Protein AF-A0AAV2IK57-F1 (afdb_monomer)

Sequence (100 aa):
QLISSKCLLFKSDKETGKWQRKACGNLKIIWNLPEKQFKIIMIDDQIHTLCASHIIRPGLRLLAMSHSDHMFCYEALDEFGEKKN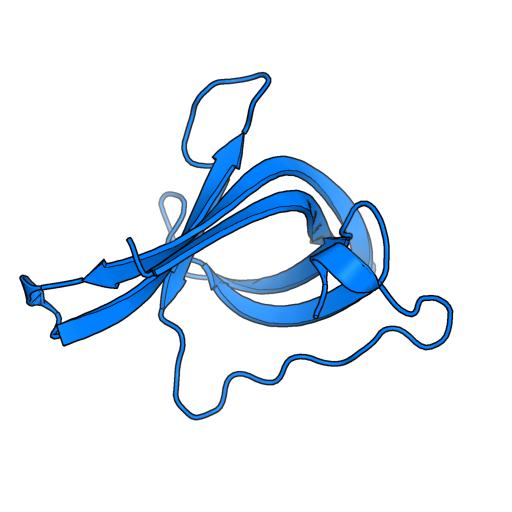VEQFAIKFKNKKKAE

Secondary structure (DSSP, 8-state):
--EEEEEEEEEE-TTT--EEEEEEEEEEEEEETTTTEEEEEEEETTT-SEEEEEE--TT---EE-TT-SSEEEEEEEE-SSSS-EEEEEEEEESSHHHH-

Organism: Lymnaea stagnalis (NCBI:txid6523)

pLDDT: mean 92.02, std 5.88, range [62.59, 97.69]

Nearest PDB structures (foldseek):
  5clq-assembly2_D  TM=9.471E-01  e=3.154E-09  Homo sapiens
  9b62-assembly1_E  TM=9.419E-01  e=7.275E-09  Homo sapiens
  7mny-assembly2_D  TM=9.366E-01  e=6.554E-09  Homo sapiens
  7mnx-assembly2_D  TM=9.430E-01  e=1.362E-08  Homo sapiens
  7mnz-assembly6_L  TM=9.309E-01  e=1.164E-08  Homo sapiens

Solvent-accessible surface area (backbone atoms only — not comparable to full-atom values): 5622 Å² total; per-residue (Å²): 117,79,49,75,43,65,33,36,36,28,36,48,37,90,89,77,66,46,78,39,86,70,43,46,29,48,41,29,39,34,75,39,74,92,79,70,41,46,30,43,38,27,38,22,68,87,80,70,39,78,71,43,32,31,67,67,51,99,82,60,55,80,41,71,41,98,91,41,82,25,29,35,34,36,63,42,58,32,57,54,73,97,58,79,39,82,43,46,36,34,43,37,33,88,38,46,85,70,56,107

Radius of gyration: 13.07 Å; Cα contacts (8 Å, |Δi|>4): 226; chains: 1; bounding box: 30×33×31 Å

Mean predicted aligned error: 3.68 Å

InterPro domains:
  IPR000156 Ran binding domain [PF00638] (3-100)
  IPR000156 Ran binding domain [PS50196] (1-100)
  IPR011993 PH-like domain superfamily [G3DSA:2.30.29.30] (1-100)
  IPR045255 Ran binding protein RanBP1-like [PTHR23138] (2-99)

Foldseek 3Di:
DPDKAWWWKWWADPP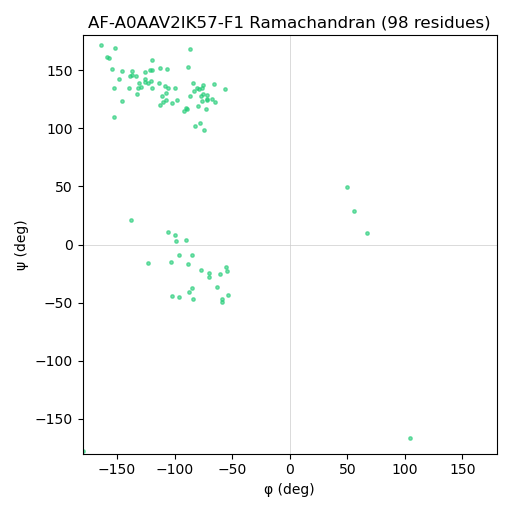PRDTDTQATFIWDWDQDVVVRFIWIWTAHPPVRHIRWIFTDDPPWDWDDDPVALFKTKTWTQTPPDDDGDTIIMMIGHPHNVRSD

Structure (mmCIF, N/CA/C/O backbone):
data_AF-A0AAV2IK57-F1
#
_entry.id   AF-A0AAV2IK57-F1
#
loop_
_atom_site.group_PDB
_atom_site.id
_atom_site.type_symbol
_atom_site.label_atom_id
_atom_site.label_alt_id
_atom_site.label_comp_id
_atom_site.label_asym_id
_atom_site.label_entity_id
_atom_site.label_seq_id
_atom_site.pdbx_PDB_ins_code
_atom_site.Cartn_x
_atom_site.Cartn_y
_atom_site.Cartn_z
_atom_site.occupancy
_atom_site.B_iso_or_equiv
_atom_site.auth_seq_id
_atom_site.auth_comp_id
_atom_site.auth_asym_id
_atom_site.auth_atom_id
_atom_site.pdbx_PDB_model_num
ATOM 1 N N . GLN A 1 1 ? -10.600 -10.272 8.887 1.00 62.59 1 GLN A N 1
ATOM 2 C CA . GLN A 1 1 ? -9.577 -9.912 7.876 1.00 62.59 1 GLN A CA 1
ATOM 3 C C . GLN A 1 1 ? -9.882 -10.718 6.626 1.00 62.59 1 GLN A C 1
ATOM 5 O O . GLN A 1 1 ? -10.100 -11.910 6.780 1.00 62.59 1 GLN A O 1
ATOM 10 N N . LEU A 1 2 ? -9.943 -10.098 5.446 1.00 83.56 2 LEU A N 1
ATOM 11 C CA . LEU A 1 2 ? -10.301 -10.805 4.205 1.00 83.56 2 LEU A CA 1
ATOM 12 C C . LEU A 1 2 ? -9.064 -11.234 3.420 1.00 83.56 2 LEU A C 1
ATOM 14 O O . LEU A 1 2 ? -8.971 -12.374 2.988 1.00 83.56 2 LEU A O 1
ATOM 18 N N . ILE A 1 3 ? -8.095 -10.328 3.277 1.00 89.75 3 ILE A N 1
ATOM 19 C CA . ILE A 1 3 ? -6.865 -10.552 2.508 1.00 89.75 3 ILE A CA 1
ATOM 20 C C . ILE A 1 3 ? -5.679 -10.001 3.304 1.00 89.75 3 ILE A C 1
ATOM 22 O O . ILE A 1 3 ? -5.819 -9.007 4.021 1.00 89.75 3 ILE A O 1
ATOM 26 N N . SER A 1 4 ? -4.522 -10.659 3.194 1.00 93.81 4 SER A N 1
ATOM 27 C CA . SER A 1 4 ? -3.230 -10.171 3.686 1.00 93.81 4 SER A CA 1
ATOM 28 C C . SER A 1 4 ? -2.122 -10.630 2.750 1.00 93.81 4 SER A C 1
ATOM 30 O O . SER A 1 4 ? -1.957 -11.832 2.541 1.00 93.81 4 SER A O 1
ATOM 32 N N . SER A 1 5 ? -1.341 -9.694 2.217 1.00 95.38 5 SER A N 1
ATOM 33 C CA . SER A 1 5 ? -0.228 -10.008 1.320 1.00 95.38 5 SER A CA 1
ATOM 34 C C . SER A 1 5 ? 0.986 -9.141 1.624 1.00 95.38 5 SER A C 1
ATOM 36 O O . SER A 1 5 ? 0.861 -7.977 2.004 1.00 95.38 5 SER A O 1
ATOM 38 N N . LYS A 1 6 ? 2.171 -9.731 1.459 1.00 96.31 6 LYS A N 1
ATOM 39 C CA . LYS A 1 6 ? 3.447 -9.041 1.633 1.00 96.31 6 LYS A CA 1
ATOM 40 C C . LYS A 1 6 ? 3.718 -8.167 0.414 1.00 96.31 6 LYS A C 1
ATOM 42 O O . LYS A 1 6 ? 3.723 -8.672 -0.712 1.00 96.31 6 LYS A O 1
ATOM 47 N N . CYS A 1 7 ? 4.007 -6.892 0.635 1.00 97.31 7 CYS A N 1
ATOM 48 C CA . CYS A 1 7 ? 4.288 -5.950 -0.439 1.00 97.31 7 CYS A CA 1
ATOM 49 C C . CYS A 1 7 ? 5.214 -4.812 0.003 1.00 97.31 7 CYS A C 1
ATOM 51 O O . CYS A 1 7 ? 5.488 -4.604 1.187 1.00 97.31 7 CYS A O 1
ATOM 53 N N . LEU A 1 8 ? 5.678 -4.060 -0.989 1.00 97.69 8 LEU A N 1
ATOM 54 C CA . LEU A 1 8 ? 6.301 -2.758 -0.814 1.00 97.69 8 LEU A CA 1
ATOM 55 C C . LEU A 1 8 ? 5.270 -1.679 -1.120 1.00 97.69 8 LEU A C 1
ATOM 57 O O . LEU A 1 8 ? 4.576 -1.769 -2.132 1.00 97.69 8 LEU A O 1
ATOM 61 N N . LEU A 1 9 ? 5.207 -0.662 -0.269 1.00 97.00 9 LEU A N 1
ATOM 62 C CA . LEU A 1 9 ? 4.386 0.519 -0.481 1.00 97.00 9 LEU A CA 1
ATOM 63 C C . LEU A 1 9 ? 5.275 1.690 -0.874 1.00 97.00 9 LEU A C 1
ATOM 65 O O . LEU A 1 9 ? 6.299 1.955 -0.240 1.00 97.00 9 LEU A O 1
ATOM 69 N N . PHE A 1 10 ? 4.839 2.407 -1.894 1.00 96.69 10 PHE A N 1
ATOM 70 C CA . PHE A 1 10 ? 5.420 3.647 -2.368 1.00 96.69 10 PHE A CA 1
ATOM 71 C C . PHE A 1 10 ? 4.373 4.751 -2.277 1.00 96.69 10 PHE A C 1
ATOM 73 O O . PHE A 1 10 ? 3.176 4.489 -2.406 1.00 96.69 10 PHE A O 1
ATOM 80 N N . LYS A 1 11 ? 4.832 5.981 -2.075 1.00 95.44 11 LYS A N 1
ATOM 81 C CA . LYS A 1 11 ? 4.018 7.195 -2.116 1.00 95.44 11 LYS A CA 1
ATOM 82 C C . LYS A 1 11 ? 4.615 8.145 -3.152 1.00 95.44 11 LYS A C 1
ATOM 84 O O . LYS A 1 11 ? 5.838 8.243 -3.251 1.00 95.44 11 LYS A O 1
ATOM 89 N N . SER A 1 12 ? 3.761 8.799 -3.930 1.00 95.19 12 SER A N 1
ATOM 90 C CA . SER A 1 12 ? 4.187 9.849 -4.854 1.00 95.19 12 SER A CA 1
ATOM 91 C C . SER A 1 12 ? 4.477 11.134 -4.084 1.00 95.19 12 SER A C 1
ATOM 93 O O . SER A 1 12 ? 3.704 11.537 -3.210 1.00 95.19 12 SER A O 1
ATOM 95 N N . ASP A 1 13 ? 5.595 11.771 -4.397 1.00 93.69 13 ASP A N 1
ATOM 96 C CA . ASP A 1 13 ? 5.906 13.118 -3.948 1.00 93.69 13 ASP A CA 1
ATOM 97 C C . ASP A 1 13 ? 5.026 14.140 -4.691 1.00 93.69 13 ASP A C 1
ATOM 99 O O . ASP A 1 13 ? 4.939 14.113 -5.919 1.00 93.69 13 ASP A O 1
ATOM 103 N N . LYS A 1 14 ? 4.350 15.034 -3.959 1.00 88.94 14 LYS A N 1
ATOM 104 C CA . LYS A 1 14 ? 3.352 15.952 -4.541 1.00 88.94 14 LYS A CA 1
ATOM 105 C C . LYS A 1 14 ? 3.959 17.038 -5.424 1.00 88.94 14 LYS A C 1
ATOM 107 O O . LYS A 1 14 ? 3.279 17.519 -6.324 1.00 88.94 14 LYS A O 1
ATOM 112 N N . GLU A 1 15 ? 5.202 17.427 -5.165 1.00 91.75 15 GLU A N 1
ATOM 113 C CA . GLU A 1 15 ? 5.867 18.506 -5.897 1.00 91.75 15 GLU A CA 1
ATOM 114 C C . GLU A 1 15 ? 6.551 17.976 -7.157 1.00 91.75 15 GLU A C 1
ATOM 116 O O . GLU A 1 15 ? 6.485 18.585 -8.222 1.00 91.75 15 GLU A O 1
ATOM 121 N N . THR A 1 16 ? 7.193 16.814 -7.048 1.00 95.00 16 THR A N 1
ATOM 122 C CA . THR A 1 16 ? 8.033 16.249 -8.110 1.00 95.00 16 THR A CA 1
ATOM 123 C C . THR A 1 16 ? 7.366 15.117 -8.888 1.00 95.00 16 THR A C 1
ATOM 125 O O . THR A 1 16 ? 7.881 14.717 -9.933 1.00 95.00 16 THR A O 1
ATOM 128 N N . GLY A 1 17 ? 6.267 14.551 -8.381 1.00 91.44 17 GLY A N 1
ATOM 129 C CA . GLY A 1 17 ? 5.597 13.376 -8.951 1.00 91.44 17 GLY A CA 1
ATOM 130 C C . GLY A 1 17 ? 6.420 12.085 -8.867 1.00 91.44 17 GLY A C 1
ATOM 131 O O . GLY A 1 17 ? 6.081 11.086 -9.505 1.00 91.44 17 GLY A O 1
ATOM 132 N N . LYS A 1 18 ? 7.539 12.089 -8.129 1.00 94.56 18 LYS A N 1
ATOM 133 C CA . LYS A 1 18 ? 8.440 10.937 -8.029 1.00 94.56 18 LYS A CA 1
ATOM 134 C C . LYS A 1 18 ? 7.957 9.951 -6.973 1.00 94.56 18 LYS A C 1
ATOM 136 O O . LYS A 1 18 ? 7.586 10.329 -5.866 1.00 94.56 18 LYS A O 1
ATOM 141 N N . TRP A 1 19 ? 8.050 8.663 -7.288 1.00 94.69 19 TRP A N 1
ATOM 142 C CA . TRP A 1 19 ? 7.735 7.591 -6.348 1.00 94.69 19 TRP A CA 1
ATOM 143 C C . TRP A 1 19 ? 8.853 7.403 -5.323 1.00 94.69 19 TRP A C 1
ATOM 145 O O . TRP A 1 19 ? 9.995 7.116 -5.683 1.00 94.69 19 TRP A O 1
ATOM 155 N N . GLN A 1 20 ? 8.509 7.494 -4.041 1.00 95.62 20 GLN A N 1
ATOM 156 C CA . GLN A 1 20 ? 9.407 7.211 -2.925 1.00 95.62 20 GLN A CA 1
ATOM 157 C C . GLN A 1 20 ? 8.930 5.977 -2.166 1.00 95.62 20 GLN A C 1
ATOM 159 O O . GLN A 1 20 ? 7.731 5.783 -1.943 1.00 95.62 20 GLN A O 1
ATOM 164 N N . ARG A 1 21 ? 9.868 5.114 -1.763 1.00 95.44 21 ARG A N 1
ATOM 165 C CA . ARG A 1 21 ? 9.543 3.942 -0.947 1.00 95.44 21 ARG A CA 1
ATOM 166 C C . ARG A 1 21 ? 9.097 4.411 0.435 1.00 95.44 21 ARG A C 1
ATOM 168 O O . ARG A 1 21 ? 9.836 5.116 1.110 1.00 95.44 21 ARG A O 1
ATOM 175 N N . LYS A 1 22 ? 7.906 3.983 0.843 1.00 94.25 22 LYS A N 1
ATOM 176 C CA . LYS A 1 22 ? 7.278 4.358 2.111 1.00 94.25 22 LYS A CA 1
ATOM 177 C C . LYS A 1 22 ? 7.393 3.261 3.164 1.00 94.25 22 LYS A C 1
ATOM 179 O O . LYS A 1 22 ? 7.687 3.580 4.304 1.00 94.25 22 LYS A O 1
ATOM 184 N N . ALA A 1 23 ? 7.148 2.002 2.793 1.00 96.19 23 ALA A N 1
ATOM 185 C CA . ALA A 1 23 ? 7.153 0.886 3.742 1.00 96.19 23 ALA A CA 1
ATOM 186 C C . ALA A 1 23 ? 7.370 -0.477 3.069 1.00 96.19 23 ALA A C 1
ATOM 188 O O . ALA A 1 23 ? 7.144 -0.654 1.868 1.00 96.19 23 ALA A O 1
ATOM 189 N N . CYS A 1 24 ? 7.768 -1.469 3.863 1.00 97.44 24 CYS A N 1
ATOM 190 C CA . CYS A 1 24 ? 7.652 -2.894 3.544 1.00 97.44 24 CYS A CA 1
ATOM 191 C C . CYS A 1 24 ? 6.786 -3.547 4.612 1.00 97.44 24 CYS A C 1
ATOM 193 O O . CYS A 1 24 ? 6.971 -3.255 5.787 1.00 97.44 24 CYS A O 1
ATOM 195 N N . GLY A 1 25 ? 5.834 -4.390 4.221 1.00 96.69 25 GLY A N 1
ATOM 196 C CA . GLY A 1 25 ? 4.854 -4.863 5.188 1.00 96.69 25 GLY A CA 1
ATOM 197 C C . GLY A 1 25 ? 3.824 -5.823 4.636 1.00 96.69 25 GLY A C 1
ATOM 198 O O . GLY A 1 25 ? 3.836 -6.182 3.456 1.00 96.69 25 GLY A O 1
ATOM 199 N N . ASN A 1 26 ? 2.906 -6.220 5.512 1.00 95.12 26 ASN A N 1
ATOM 200 C CA . ASN A 1 26 ? 1.677 -6.889 5.110 1.00 95.12 26 ASN A CA 1
ATOM 201 C C . ASN A 1 26 ? 0.578 -5.848 4.910 1.00 95.12 26 ASN A C 1
ATOM 203 O O . ASN A 1 26 ? 0.137 -5.214 5.871 1.00 95.12 26 ASN A O 1
ATOM 207 N N . LEU A 1 27 ? 0.113 -5.714 3.671 1.00 95.75 27 LEU A N 1
ATOM 208 C CA . LEU A 1 27 ? -1.098 -4.975 3.357 1.00 95.75 27 LEU A CA 1
ATOM 209 C C . LEU A 1 27 ? -2.301 -5.883 3.578 1.00 95.75 27 LEU A C 1
ATOM 211 O O . LEU A 1 27 ? -2.321 -7.029 3.121 1.00 95.75 27 LEU A O 1
ATOM 215 N N . LYS A 1 28 ? -3.301 -5.369 4.289 1.00 95.44 28 LYS A N 1
ATOM 216 C CA . LYS A 1 28 ? -4.509 -6.100 4.657 1.00 95.44 28 LYS A CA 1
ATOM 217 C C . LYS A 1 28 ? -5.748 -5.353 4.208 1.00 95.44 28 LYS A C 1
ATOM 219 O O . LYS A 1 28 ? -5.830 -4.137 4.357 1.00 95.44 28 LYS A O 1
ATOM 224 N N . ILE A 1 29 ? -6.740 -6.116 3.761 1.00 95.12 29 ILE A N 1
ATOM 225 C CA . ILE A 1 29 ? -8.105 -5.623 3.577 1.00 95.12 29 ILE A CA 1
ATOM 226 C C . ILE A 1 29 ? -8.944 -6.124 4.747 1.00 95.12 29 ILE A C 1
ATOM 228 O O . ILE A 1 29 ? -9.045 -7.332 5.010 1.00 95.12 29 ILE A O 1
ATOM 232 N N . ILE A 1 30 ? -9.530 -5.182 5.474 1.00 94.38 30 ILE A N 1
ATOM 233 C CA . ILE A 1 30 ? -10.359 -5.444 6.647 1.00 94.38 30 ILE A CA 1
ATOM 234 C C . ILE A 1 30 ? -11.756 -4.864 6.449 1.00 94.38 30 ILE A C 1
ATOM 236 O O . ILE A 1 30 ? -11.932 -3.862 5.762 1.00 94.38 30 ILE A O 1
ATOM 240 N N . TRP A 1 31 ? -12.749 -5.497 7.067 1.00 93.19 31 TRP A N 1
ATOM 241 C CA . TRP A 1 31 ? -14.082 -4.926 7.205 1.00 93.19 31 TRP A CA 1
ATOM 242 C C . TRP A 1 31 ? -14.132 -4.118 8.499 1.00 93.19 31 TRP A C 1
ATOM 244 O O . TRP A 1 31 ? -13.948 -4.677 9.583 1.00 93.19 31 TRP A O 1
ATOM 254 N N . ASN A 1 32 ? -14.342 -2.811 8.383 1.00 88.25 32 ASN A N 1
ATOM 255 C CA . ASN A 1 32 ? -14.555 -1.930 9.517 1.00 88.25 32 ASN A CA 1
ATOM 256 C C . ASN A 1 32 ? -16.023 -2.020 9.950 1.00 88.25 32 ASN A C 1
ATOM 258 O O . ASN A 1 32 ? -16.895 -1.448 9.300 1.00 88.25 32 ASN A O 1
ATOM 262 N N . LEU A 1 33 ? -16.291 -2.761 11.030 1.00 85.69 33 LEU A N 1
ATOM 263 C CA . LEU A 1 33 ? -17.644 -3.040 11.524 1.00 85.69 33 LEU A CA 1
ATOM 264 C C . LEU A 1 33 ? -18.446 -1.769 11.882 1.00 85.69 33 LEU A C 1
ATOM 266 O O . LEU A 1 33 ? -19.568 -1.653 11.388 1.00 85.69 33 LEU A O 1
ATOM 270 N N . PRO A 1 34 ? -17.911 -0.812 12.673 1.00 86.62 34 PRO A N 1
ATOM 271 C CA . PRO A 1 34 ? -18.624 0.422 13.013 1.00 86.62 34 PRO A CA 1
ATOM 272 C C . PRO A 1 34 ? -19.034 1.265 11.801 1.00 86.62 34 PRO A C 1
ATOM 274 O O . PRO A 1 34 ? -20.180 1.690 11.704 1.00 86.62 34 PRO A O 1
ATOM 277 N N . GLU A 1 35 ? -18.110 1.483 10.862 1.00 87.12 35 GLU A N 1
ATOM 278 C CA . GLU A 1 35 ? -18.351 2.322 9.675 1.00 87.12 35 GLU A CA 1
ATOM 279 C C . GLU A 1 35 ? -19.020 1.545 8.531 1.00 87.12 35 GLU A C 1
ATOM 281 O O . GLU A 1 35 ? -19.433 2.149 7.544 1.00 87.12 35 GLU A O 1
ATOM 286 N N . LYS A 1 36 ? -19.125 0.214 8.654 1.00 91.12 36 LYS A N 1
ATOM 287 C CA . LYS A 1 36 ? -19.598 -0.715 7.617 1.00 91.12 36 LYS A CA 1
ATOM 288 C C . LYS A 1 36 ? -18.896 -0.492 6.272 1.00 91.12 36 LYS A C 1
ATOM 290 O O . LYS A 1 36 ? -19.536 -0.363 5.230 1.00 91.12 36 LYS A O 1
ATOM 295 N N . GLN A 1 3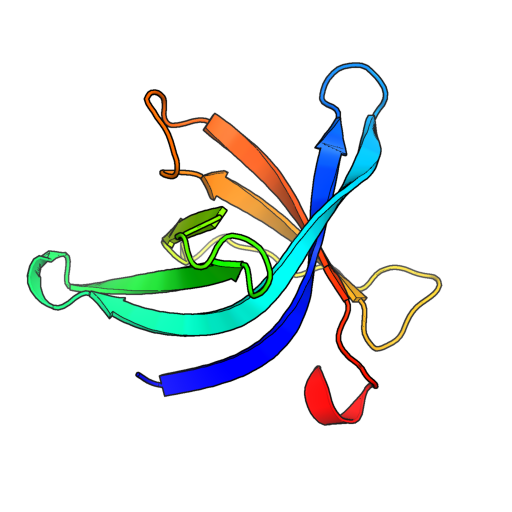7 ? -17.566 -0.418 6.304 1.00 92.31 37 GLN A N 1
ATOM 296 C CA . GLN A 1 37 ? -16.735 -0.113 5.134 1.00 92.31 37 GLN A CA 1
ATOM 297 C C . GLN A 1 37 ? -15.499 -1.008 5.067 1.00 92.31 37 GLN A C 1
ATOM 299 O O . GLN A 1 37 ? -14.943 -1.391 6.094 1.00 92.31 37 GLN A O 1
ATOM 304 N N . PHE A 1 38 ? -15.016 -1.311 3.860 1.00 94.06 38 PHE A N 1
ATOM 305 C CA . PHE A 1 38 ? -13.717 -1.965 3.699 1.00 94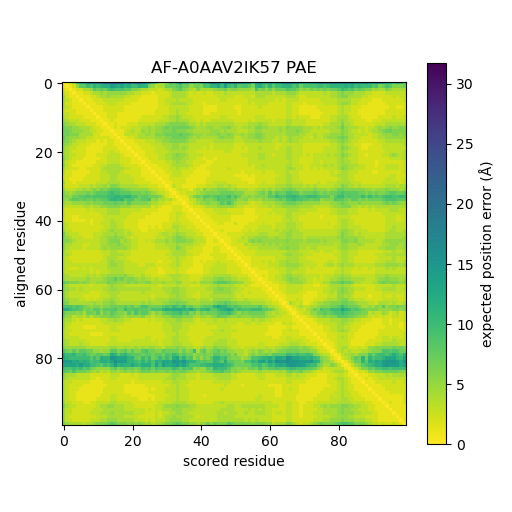.06 38 PHE A CA 1
ATOM 306 C C . PHE A 1 38 ? -12.583 -0.944 3.814 1.00 94.06 38 PHE A C 1
ATOM 308 O O . PHE A 1 38 ? -12.632 0.123 3.201 1.00 94.06 38 PHE A O 1
ATOM 315 N N . LYS A 1 39 ? -11.540 -1.289 4.571 1.00 93.56 39 LYS A N 1
ATOM 316 C CA . LYS A 1 39 ? -10.317 -0.493 4.718 1.00 93.56 39 LYS A CA 1
ATOM 317 C C . LYS A 1 39 ? -9.100 -1.287 4.269 1.00 93.56 39 LYS A C 1
ATOM 319 O O . LYS A 1 39 ? -8.984 -2.479 4.560 1.00 93.56 39 LYS A O 1
ATOM 324 N N . ILE A 1 40 ? -8.188 -0.594 3.601 1.00 94.75 40 ILE A N 1
ATOM 325 C CA . ILE A 1 40 ? -6.805 -1.020 3.435 1.00 94.75 40 ILE A CA 1
ATOM 326 C C . ILE A 1 40 ? -6.037 -0.513 4.650 1.00 94.75 40 ILE A C 1
ATOM 328 O O . ILE A 1 40 ? -6.083 0.675 4.969 1.00 94.75 40 ILE A O 1
ATOM 332 N N . ILE A 1 41 ? -5.326 -1.419 5.310 1.00 95.12 41 ILE A N 1
ATOM 333 C CA . ILE A 1 41 ? -4.343 -1.084 6.338 1.00 95.12 41 ILE A CA 1
ATOM 334 C C . ILE A 1 41 ? -3.009 -1.728 5.982 1.00 95.12 41 ILE A C 1
ATOM 336 O O . ILE A 1 41 ? -2.969 -2.817 5.405 1.00 95.12 41 ILE A O 1
ATOM 340 N N . MET A 1 42 ? -1.910 -1.090 6.361 1.00 95.69 42 MET A N 1
ATOM 341 C CA . MET A 1 42 ? -0.582 -1.676 6.224 1.00 95.69 42 MET A CA 1
ATOM 342 C C . MET A 1 42 ? 0.255 -1.366 7.454 1.00 95.69 42 MET A C 1
ATOM 344 O O . MET A 1 42 ? 0.265 -0.232 7.923 1.00 95.69 42 MET A O 1
ATOM 348 N N . ILE A 1 43 ? 0.942 -2.383 7.969 1.00 94.44 43 ILE A N 1
ATOM 349 C CA . ILE A 1 43 ? 1.897 -2.257 9.074 1.00 94.44 43 ILE A CA 1
ATOM 350 C C . ILE A 1 43 ? 3.292 -2.421 8.485 1.00 94.44 43 ILE A C 1
ATOM 352 O O . ILE A 1 43 ? 3.524 -3.374 7.736 1.00 94.44 43 ILE A O 1
ATOM 356 N N . ASP A 1 44 ? 4.191 -1.497 8.804 1.00 94.69 44 ASP A N 1
ATOM 357 C CA . ASP A 1 44 ? 5.591 -1.562 8.398 1.00 94.69 44 ASP A CA 1
ATOM 358 C C . ASP A 1 44 ? 6.346 -2.594 9.251 1.00 94.69 44 ASP A C 1
ATOM 360 O O . ASP A 1 44 ? 6.250 -2.591 10.477 1.00 94.69 44 ASP A O 1
ATOM 364 N N . ASP A 1 45 ? 7.081 -3.501 8.610 1.00 95.31 45 ASP A N 1
ATOM 365 C CA . ASP A 1 45 ? 7.807 -4.568 9.299 1.00 95.31 45 ASP A CA 1
ATOM 366 C C . ASP A 1 45 ? 9.013 -4.078 10.104 1.00 95.31 45 ASP A C 1
ATOM 368 O O . ASP A 1 45 ? 9.453 -4.796 10.992 1.00 95.31 45 ASP A O 1
ATOM 372 N N . GLN A 1 46 ? 9.604 -2.934 9.753 1.00 92.31 46 GLN A N 1
ATOM 373 C CA . GLN A 1 46 ? 10.809 -2.423 10.408 1.00 92.31 46 GLN A CA 1
ATOM 374 C C . GLN A 1 46 ? 10.458 -1.656 11.676 1.00 92.31 46 GLN A C 1
ATOM 376 O O . GLN A 1 46 ? 11.074 -1.859 12.717 1.00 92.31 46 GLN A O 1
ATOM 381 N N . ILE A 1 47 ? 9.468 -0.769 11.579 1.00 93.25 47 ILE A N 1
ATOM 382 C CA . ILE A 1 47 ? 9.052 0.084 12.700 1.00 93.25 47 ILE A CA 1
ATOM 383 C C . ILE A 1 47 ? 7.864 -0.493 13.478 1.00 93.25 47 ILE A C 1
ATOM 385 O O . ILE A 1 47 ? 7.525 0.025 14.534 1.00 93.25 47 ILE A O 1
ATOM 389 N N . HIS A 1 48 ? 7.234 -1.562 12.978 1.00 91.50 48 HIS A N 1
ATOM 390 C CA . HIS A 1 48 ? 6.094 -2.248 13.599 1.00 91.50 48 HIS A CA 1
ATOM 391 C C . HIS A 1 48 ? 4.883 -1.350 13.896 1.00 91.50 48 HIS A C 1
ATOM 393 O O . HIS A 1 48 ? 4.087 -1.632 14.792 1.00 91.50 48 HIS A O 1
ATOM 399 N N . THR A 1 49 ? 4.699 -0.291 13.111 1.00 91.38 49 THR A N 1
ATOM 400 C CA . THR A 1 49 ? 3.567 0.633 13.228 1.00 91.38 49 THR A CA 1
ATOM 401 C C . THR A 1 49 ? 2.742 0.667 11.946 1.00 91.38 49 THR A C 1
ATOM 403 O O . THR A 1 49 ? 3.197 0.279 10.866 1.00 91.38 49 THR A O 1
ATOM 406 N N . LEU A 1 50 ? 1.485 1.101 12.071 1.00 92.75 50 LEU A N 1
ATOM 407 C CA . LEU A 1 50 ? 0.631 1.394 10.923 1.00 92.75 50 LEU A CA 1
ATOM 408 C C . LEU A 1 50 ? 1.340 2.431 10.045 1.00 92.75 50 LEU A C 1
ATOM 410 O O . LEU A 1 50 ? 1.859 3.409 10.566 1.00 92.75 50 LEU A O 1
ATOM 414 N N . CYS A 1 51 ? 1.369 2.224 8.733 1.00 92.69 51 CYS A N 1
ATOM 415 C CA . CYS A 1 51 ? 1.999 3.148 7.792 1.00 92.69 51 CYS A CA 1
ATOM 416 C C . CYS A 1 51 ? 1.040 3.639 6.701 1.00 92.69 51 CYS A C 1
ATOM 418 O O . CYS A 1 51 ? 1.338 4.641 6.055 1.00 92.69 51 CYS A O 1
ATOM 420 N N . ALA A 1 52 ? -0.106 2.978 6.512 1.00 93.88 52 ALA A N 1
ATOM 421 C CA . ALA A 1 52 ? -1.193 3.430 5.646 1.00 93.88 52 ALA A CA 1
ATOM 422 C C . ALA A 1 52 ? -2.544 2.965 6.198 1.00 93.88 52 ALA A C 1
ATOM 424 O O . ALA A 1 52 ? -2.651 1.843 6.706 1.00 93.88 52 ALA A O 1
ATOM 425 N N . SER A 1 53 ? -3.565 3.814 6.078 1.00 93.81 53 SER A N 1
ATOM 426 C CA . SER A 1 53 ? -4.927 3.509 6.524 1.00 93.81 53 SER A CA 1
ATOM 427 C C . SER A 1 53 ? -5.938 4.293 5.704 1.00 93.81 53 SER A C 1
ATOM 429 O O . SER A 1 53 ? -6.032 5.509 5.843 1.00 93.81 53 SER A O 1
ATOM 431 N N . HIS A 1 54 ? -6.701 3.621 4.844 1.00 93.44 54 HIS A N 1
ATOM 432 C CA . HIS A 1 54 ? -7.710 4.296 4.027 1.00 93.44 54 HIS A CA 1
ATOM 433 C C . HIS A 1 54 ? -8.856 3.381 3.605 1.00 93.44 54 HIS A C 1
ATOM 435 O O . HIS A 1 54 ? -8.711 2.170 3.443 1.00 93.44 54 HIS A O 1
ATOM 441 N N . ILE A 1 55 ? -10.023 3.991 3.412 1.00 93.00 55 ILE A N 1
ATOM 442 C CA . ILE A 1 55 ? -11.257 3.332 2.973 1.00 93.00 55 ILE A CA 1
ATOM 443 C C . ILE A 1 55 ? -11.185 3.004 1.479 1.00 93.00 55 ILE A C 1
ATOM 445 O O . ILE A 1 55 ? -10.811 3.856 0.668 1.00 93.00 55 ILE A O 1
ATOM 449 N N . ILE A 1 56 ? -11.634 1.804 1.108 1.00 93.56 56 ILE A N 1
ATOM 450 C CA . ILE A 1 56 ? -11.895 1.432 -0.285 1.00 93.56 56 ILE A CA 1
ATOM 451 C C . ILE A 1 56 ? -13.231 2.056 -0.694 1.00 93.56 56 ILE A C 1
ATOM 453 O O . ILE A 1 56 ? -14.298 1.606 -0.279 1.00 93.56 56 ILE A O 1
ATOM 457 N N . ARG A 1 57 ? -13.173 3.127 -1.488 1.00 91.25 57 ARG A N 1
ATOM 458 C CA . ARG A 1 57 ? -14.365 3.816 -2.005 1.00 91.25 57 ARG A CA 1
ATOM 459 C C . ARG A 1 57 ? -14.828 3.187 -3.326 1.00 91.25 57 ARG A C 1
ATOM 461 O O . ARG A 1 57 ? -13.974 2.720 -4.076 1.00 91.25 57 ARG A O 1
ATOM 468 N N . PRO A 1 58 ? -16.127 3.262 -3.681 1.00 88.25 58 PRO A N 1
ATOM 469 C CA . PRO A 1 58 ? -16.647 2.733 -4.951 1.00 88.25 58 PRO A CA 1
ATOM 470 C C . PRO A 1 58 ? -15.962 3.267 -6.225 1.00 88.25 58 PRO A C 1
ATOM 472 O O . PRO A 1 58 ? -16.050 2.640 -7.271 1.00 88.25 58 PRO A O 1
ATOM 475 N N . GLY A 1 59 ? -15.270 4.410 -6.149 1.00 88.38 59 GLY A N 1
ATOM 476 C CA . GLY A 1 59 ? -14.505 4.990 -7.259 1.00 88.38 59 GLY A CA 1
ATOM 477 C C . GLY A 1 59 ? -12.998 4.718 -7.231 1.00 88.38 59 GLY A C 1
ATOM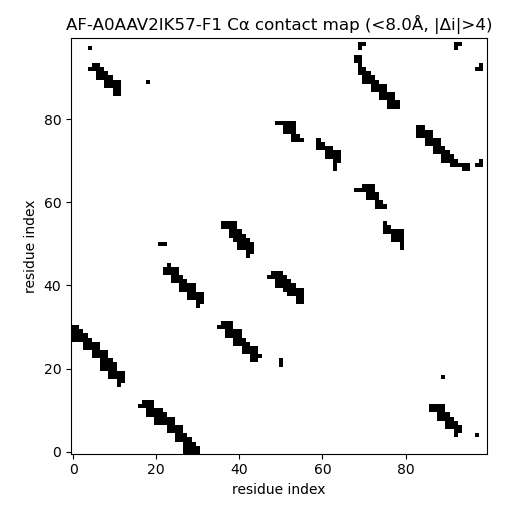 478 O O . GLY A 1 59 ? -12.289 5.258 -8.076 1.00 88.38 59 GLY A O 1
ATOM 479 N N . LEU A 1 60 ? -12.486 3.938 -6.271 1.00 93.19 60 LEU A N 1
ATOM 480 C CA . LEU A 1 60 ? -11.058 3.628 -6.194 1.00 93.19 60 LEU A CA 1
ATOM 481 C C . LEU A 1 60 ? -10.646 2.812 -7.423 1.00 93.19 60 LEU A C 1
ATOM 483 O O . LEU A 1 60 ? -11.192 1.741 -7.682 1.00 93.19 60 LEU A O 1
ATOM 487 N N . ARG A 1 61 ? -9.666 3.322 -8.174 1.00 92.94 61 ARG A N 1
ATOM 488 C CA . ARG A 1 61 ? -9.121 2.660 -9.363 1.00 92.94 61 ARG A CA 1
ATOM 489 C C . ARG A 1 61 ? -7.711 2.170 -9.078 1.00 92.94 61 ARG A C 1
ATOM 491 O O . ARG A 1 61 ? -6.841 2.967 -8.743 1.00 92.94 61 ARG A O 1
ATOM 498 N N . LEU A 1 62 ? -7.506 0.868 -9.245 1.00 93.19 62 LEU A N 1
ATOM 499 C CA . LEU A 1 62 ? -6.185 0.251 -9.302 1.00 93.19 62 LEU A CA 1
ATOM 500 C C . LEU A 1 62 ? -5.730 0.234 -10.759 1.00 93.19 62 LEU A C 1
ATOM 502 O O . LEU A 1 62 ? -6.366 -0.392 -11.605 1.00 93.19 62 LEU A O 1
ATOM 506 N N . LEU A 1 63 ? -4.643 0.937 -11.050 1.00 94.56 63 LEU A N 1
ATOM 507 C CA . LEU A 1 63 ? -4.044 1.008 -12.375 1.00 94.56 63 LEU A CA 1
ATOM 508 C C . LEU A 1 63 ? -2.743 0.210 -12.368 1.00 94.56 63 LEU A C 1
ATOM 510 O O . LEU A 1 63 ? -1.857 0.471 -11.556 1.00 94.56 63 LEU A O 1
ATOM 514 N N . ALA A 1 64 ? -2.619 -0.764 -13.267 1.00 93.81 64 ALA A N 1
ATOM 515 C CA . ALA A 1 64 ? -1.360 -1.474 -13.460 1.00 93.81 64 ALA A CA 1
ATOM 516 C C . ALA A 1 64 ? -0.302 -0.515 -14.024 1.00 93.81 64 ALA A C 1
ATOM 518 O O . ALA A 1 64 ? -0.589 0.292 -14.913 1.00 93.81 64 ALA A O 1
ATOM 519 N N . MET A 1 65 ? 0.927 -0.599 -13.521 1.00 90.38 65 MET A N 1
ATOM 520 C CA . MET A 1 65 ? 2.028 0.191 -14.067 1.00 90.38 65 MET A CA 1
ATOM 521 C C . MET A 1 65 ? 2.549 -0.456 -15.353 1.00 90.38 65 MET A C 1
ATOM 523 O O . MET A 1 65 ? 2.812 -1.652 -15.387 1.00 90.38 65 MET A O 1
ATOM 527 N N . SER A 1 66 ? 2.754 0.335 -16.409 1.00 84.75 66 SER A N 1
ATOM 528 C CA . SER A 1 66 ? 3.103 -0.156 -17.757 1.00 84.75 66 SER A CA 1
ATOM 529 C C . SER A 1 66 ? 4.340 -1.062 -17.832 1.00 84.75 66 SER A C 1
ATOM 531 O O . SER A 1 66 ? 4.469 -1.851 -18.761 1.00 84.75 66 SER A O 1
ATOM 533 N N . HIS A 1 67 ? 5.244 -0.966 -16.858 1.00 87.06 67 HIS A N 1
ATOM 534 C CA . HIS A 1 67 ? 6.499 -1.715 -16.791 1.00 87.06 67 HIS A CA 1
ATOM 535 C C . HIS A 1 67 ? 6.489 -2.849 -15.746 1.00 87.06 67 HIS A C 1
ATOM 537 O O . HIS A 1 67 ? 7.549 -3.381 -15.415 1.00 87.06 67 HIS A O 1
ATOM 543 N N . SER A 1 68 ? 5.332 -3.205 -15.173 1.00 90.69 68 SER A N 1
ATOM 544 C CA . SER A 1 68 ? 5.239 -4.262 -14.161 1.00 90.69 68 SER A CA 1
ATOM 545 C C . SER A 1 68 ? 3.867 -4.937 -14.133 1.00 90.69 68 SER A C 1
ATOM 547 O O . SER A 1 68 ? 2.831 -4.288 -14.092 1.00 90.69 68 SER A O 1
ATOM 549 N N . ASP A 1 69 ? 3.870 -6.265 -14.061 1.00 91.94 69 ASP A N 1
ATOM 550 C CA . ASP A 1 69 ? 2.681 -7.113 -13.904 1.00 91.94 6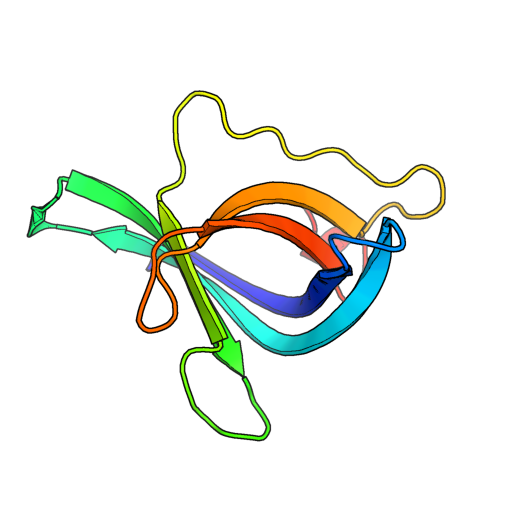9 ASP A CA 1
ATOM 551 C C . ASP A 1 69 ? 2.315 -7.394 -12.433 1.00 91.94 69 ASP A C 1
ATOM 553 O O . ASP A 1 69 ? 1.403 -8.162 -12.140 1.00 91.94 69 ASP A O 1
ATOM 557 N N . HIS A 1 70 ? 3.047 -6.794 -11.495 1.00 95.81 70 HIS A N 1
ATOM 558 C CA . HIS A 1 70 ? 2.886 -6.988 -10.054 1.00 95.81 70 HIS A CA 1
ATOM 559 C C . HIS A 1 70 ? 2.987 -5.667 -9.285 1.00 95.81 70 HIS A C 1
ATOM 561 O O . HIS A 1 70 ? 3.282 -5.663 -8.083 1.00 95.81 70 HIS A O 1
ATOM 567 N N . MET A 1 71 ? 2.767 -4.547 -9.979 1.00 96.75 71 MET A N 1
ATOM 568 C CA . MET A 1 71 ? 2.762 -3.213 -9.401 1.00 96.75 71 MET A CA 1
ATOM 569 C C . MET A 1 71 ? 1.549 -2.417 -9.869 1.00 96.75 71 MET A C 1
ATOM 571 O O . MET A 1 71 ? 1.283 -2.307 -11.066 1.00 96.75 71 MET A O 1
ATOM 575 N N . PHE A 1 72 ? 0.840 -1.839 -8.906 1.00 96.38 72 PHE A N 1
ATOM 576 C CA . PHE A 1 72 ? -0.384 -1.083 -9.149 1.00 96.38 72 PHE A CA 1
ATOM 577 C C . PHE A 1 72 ? -0.306 0.252 -8.438 1.00 96.38 72 PHE A C 1
ATOM 579 O O . PHE A 1 72 ? 0.134 0.301 -7.289 1.00 96.38 72 PHE A O 1
ATOM 586 N N . CYS A 1 73 ? -0.767 1.311 -9.092 1.00 95.94 73 CYS A N 1
ATOM 587 C CA . CYS A 1 73 ? -0.980 2.602 -8.467 1.00 95.94 73 CYS A CA 1
ATOM 588 C C . CYS A 1 73 ? -2.467 2.880 -8.262 1.00 95.94 73 CYS A C 1
ATOM 590 O O . CYS A 1 73 ? -3.329 2.376 -8.983 1.00 95.94 73 CYS A O 1
ATOM 592 N N . TYR A 1 74 ? -2.764 3.656 -7.232 1.00 96.19 74 TYR A N 1
ATOM 593 C CA . TYR A 1 74 ? -4.111 4.098 -6.913 1.00 96.19 74 TYR A CA 1
ATOM 594 C C . TYR A 1 74 ? -4.042 5.369 -6.074 1.00 96.19 74 TYR A C 1
ATOM 596 O O . TYR A 1 74 ? -3.027 5.679 -5.450 1.00 96.19 74 TYR A O 1
ATOM 604 N N . GLU A 1 75 ? -5.145 6.099 -6.055 1.00 95.38 75 GLU A N 1
ATOM 605 C CA . GLU A 1 75 ? -5.302 7.292 -5.239 1.00 95.38 75 GLU A CA 1
ATOM 606 C C . GLU A 1 75 ? -6.258 6.998 -4.084 1.00 95.38 75 GLU A C 1
ATOM 608 O O . GLU A 1 75 ? -7.296 6.351 -4.261 1.00 95.38 75 GLU A O 1
ATOM 613 N N . ALA A 1 76 ? -5.901 7.451 -2.885 1.00 94.62 76 ALA A N 1
ATOM 614 C CA . ALA A 1 76 ? -6.736 7.294 -1.708 1.00 94.62 76 ALA A CA 1
ATOM 615 C C . ALA A 1 76 ? -6.606 8.492 -0.766 1.00 94.62 76 ALA A C 1
ATOM 617 O O . ALA A 1 76 ? -5.549 9.107 -0.651 1.00 94.62 76 ALA A O 1
ATOM 618 N N . LEU A 1 77 ? -7.692 8.791 -0.050 1.00 92.38 77 LEU A N 1
ATOM 619 C CA . LEU A 1 77 ? -7.643 9.678 1.109 1.00 92.38 77 LEU A CA 1
ATOM 620 C C . LEU A 1 77 ? -6.994 8.909 2.262 1.00 92.38 77 LEU A C 1
ATOM 622 O O . LEU A 1 77 ? -7.675 8.104 2.901 1.00 92.38 77 LEU A O 1
ATOM 626 N N . ASP A 1 78 ? -5.701 9.131 2.481 1.00 88.38 78 ASP A N 1
ATOM 627 C CA . ASP A 1 78 ? -4.951 8.523 3.573 1.00 88.38 78 ASP A CA 1
ATOM 628 C C . ASP A 1 78 ? -5.377 9.163 4.894 1.00 88.38 78 ASP A C 1
ATOM 630 O O . ASP A 1 78 ? -5.351 10.385 5.059 1.00 88.38 78 ASP A O 1
ATOM 634 N N . GLU A 1 79 ? -5.816 8.321 5.820 1.00 85.12 79 GLU A N 1
ATOM 635 C CA . GLU A 1 79 ? -6.221 8.694 7.177 1.00 85.12 79 GLU A CA 1
ATOM 636 C C . GLU A 1 79 ? -5.096 8.415 8.182 1.00 85.12 79 GLU A C 1
ATOM 638 O O . GLU A 1 79 ? -5.299 8.489 9.392 1.00 85.12 79 GLU A O 1
ATOM 643 N N . PHE A 1 80 ? -3.909 8.059 7.689 1.00 80.88 80 PHE A N 1
ATOM 644 C CA . PHE A 1 80 ? -2.713 7.909 8.497 1.00 80.88 80 PHE A CA 1
ATOM 645 C C . PHE A 1 80 ? -2.075 9.281 8.794 1.00 80.88 80 PHE A C 1
ATOM 647 O O . PHE A 1 80 ? -1.652 9.988 7.880 1.00 80.88 80 PHE A O 1
ATOM 654 N N . GLY A 1 81 ? -1.971 9.637 10.080 1.00 72.19 81 GLY A N 1
ATOM 655 C CA . GLY A 1 81 ? -1.380 10.895 10.561 1.00 72.19 81 GLY A CA 1
ATOM 656 C C . GLY A 1 81 ? -2.414 11.925 11.036 1.00 72.19 81 GLY A C 1
ATOM 657 O O . GLY A 1 81 ? -3.579 11.604 11.246 1.00 72.19 81 GLY A O 1
ATOM 658 N N . GLU A 1 82 ? -1.982 13.175 11.230 1.00 66.94 82 GLU A N 1
ATOM 659 C CA . GLU A 1 82 ? -2.818 14.242 11.816 1.00 66.94 82 GLU A CA 1
ATOM 660 C C . GLU A 1 82 ? -3.848 14.842 10.844 1.00 66.94 82 GLU A C 1
ATOM 662 O O . GLU A 1 82 ? -4.839 15.433 11.272 1.00 66.94 82 GLU A O 1
ATOM 667 N N . LYS A 1 83 ? -3.628 14.717 9.527 1.00 75.75 83 LYS A N 1
ATOM 668 C CA . LYS A 1 83 ? -4.487 15.309 8.490 1.00 75.75 83 LYS A CA 1
ATOM 669 C C . LYS A 1 83 ? -4.839 14.288 7.419 1.00 75.75 83 LYS A C 1
ATOM 671 O O . LYS A 1 83 ? -3.960 13.611 6.893 1.00 75.75 83 LYS A O 1
ATOM 676 N N . LYS A 1 84 ? -6.122 14.249 7.047 1.00 84.31 84 LYS A N 1
ATOM 677 C CA . LYS A 1 84 ? -6.603 13.453 5.915 1.00 84.31 84 LYS A CA 1
ATOM 678 C C . LYS A 1 84 ? -6.153 14.108 4.617 1.00 84.31 84 LYS A C 1
ATOM 680 O O . LYS A 1 84 ? -6.576 15.221 4.318 1.00 84.31 84 LYS A O 1
ATOM 685 N N . ASN A 1 85 ? -5.324 13.412 3.851 1.00 87.62 85 ASN A N 1
ATOM 686 C CA . ASN A 1 85 ? -4.791 13.916 2.591 1.00 87.62 85 ASN A CA 1
ATOM 687 C C . ASN A 1 85 ? -5.082 12.932 1.468 1.00 87.62 85 ASN A C 1
ATOM 689 O O . ASN A 1 85 ? -4.967 11.723 1.651 1.00 87.62 85 ASN A O 1
ATOM 693 N N . VAL A 1 86 ? -5.451 13.448 0.296 1.00 91.75 86 VAL A N 1
ATOM 694 C CA . VAL A 1 86 ? -5.458 12.625 -0.915 1.00 91.75 86 VAL A CA 1
ATOM 695 C C . VAL A 1 86 ? -4.006 12.385 -1.305 1.00 91.75 86 VAL A C 1
ATOM 697 O O . VAL A 1 86 ? -3.213 13.329 -1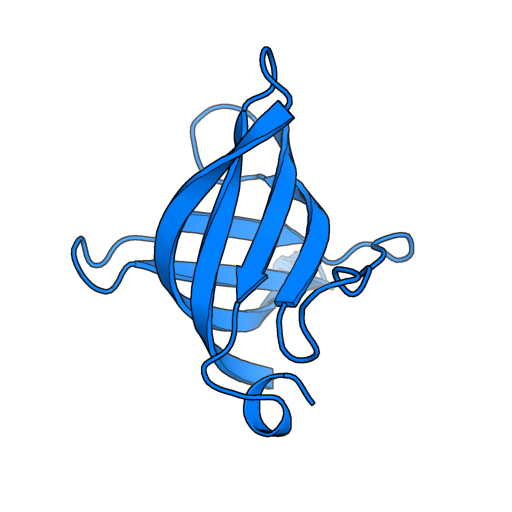.393 1.00 91.75 86 VAL A O 1
ATOM 700 N N . GLU A 1 87 ? -3.656 11.114 -1.446 1.00 93.25 87 GLU A N 1
ATOM 701 C CA . GLU A 1 87 ? -2.309 10.633 -1.709 1.00 93.25 87 GLU A CA 1
ATOM 702 C C . GLU A 1 87 ? -2.343 9.591 -2.824 1.00 93.25 87 GLU A C 1
ATOM 704 O O . GLU A 1 87 ? -3.278 8.792 -2.931 1.00 93.25 87 GLU A O 1
ATOM 709 N N . GLN A 1 88 ? -1.293 9.587 -3.640 1.00 95.56 88 GLN A N 1
ATOM 710 C CA . GLN A 1 88 ? -1.083 8.564 -4.653 1.00 95.56 88 GLN A CA 1
ATOM 711 C C . GLN A 1 88 ? -0.118 7.518 -4.114 1.00 95.56 88 GLN A C 1
ATOM 713 O O . GLN A 1 88 ? 1.004 7.827 -3.698 1.00 95.56 88 GLN A O 1
ATOM 718 N N . PHE A 1 89 ? -0.565 6.271 -4.141 1.00 96.19 89 PHE A N 1
ATOM 719 C CA . PHE A 1 89 ? 0.183 5.115 -3.687 1.00 96.19 89 PHE A CA 1
ATOM 720 C C . PHE A 1 89 ? 0.531 4.218 -4.859 1.00 96.19 89 PHE A C 1
ATOM 722 O O . PHE A 1 89 ? -0.211 4.140 -5.838 1.00 96.19 89 PHE A O 1
ATOM 729 N N . ALA A 1 90 ? 1.636 3.494 -4.723 1.00 96.81 90 ALA A N 1
ATOM 730 C CA . ALA A 1 90 ? 1.900 2.326 -5.541 1.00 96.81 90 ALA A CA 1
ATOM 731 C C . ALA A 1 90 ? 2.273 1.139 -4.655 1.00 96.81 90 ALA A C 1
ATOM 733 O O . ALA A 1 90 ? 3.059 1.268 -3.717 1.00 96.81 90 ALA A O 1
ATOM 734 N N . ILE A 1 91 ? 1.700 -0.024 -4.949 1.00 96.94 91 ILE A N 1
ATOM 735 C CA . ILE A 1 91 ? 1.983 -1.277 -4.253 1.00 96.94 91 ILE A CA 1
ATOM 736 C C . ILE A 1 91 ? 2.731 -2.179 -5.213 1.00 96.94 91 ILE A C 1
ATOM 738 O O . ILE A 1 91 ? 2.247 -2.435 -6.311 1.00 96.94 91 ILE A O 1
ATOM 742 N N . LYS A 1 92 ? 3.881 -2.693 -4.778 1.00 97.00 92 LYS A N 1
ATOM 743 C CA . LYS A 1 92 ? 4.644 -3.710 -5.501 1.00 97.00 92 LYS A CA 1
ATOM 744 C C . LYS A 1 92 ? 4.625 -5.022 -4.728 1.00 97.00 92 LYS A C 1
ATOM 746 O O . LYS A 1 92 ? 5.111 -5.093 -3.596 1.00 97.00 92 LYS A O 1
ATOM 751 N N . PHE A 1 93 ? 4.092 -6.065 -5.347 1.00 96.94 93 PHE A N 1
ATOM 752 C CA . PHE A 1 93 ? 4.091 -7.419 -4.801 1.00 96.94 93 PHE A CA 1
ATOM 753 C C . PHE A 1 93 ? 5.376 -8.165 -5.170 1.00 96.94 93 PHE A C 1
ATOM 755 O O . PHE A 1 93 ? 6.163 -7.718 -6.000 1.00 96.94 93 PHE A O 1
ATOM 762 N N . LYS A 1 94 ? 5.614 -9.324 -4.547 1.00 95.50 94 LYS A N 1
ATOM 763 C CA . LYS A 1 94 ? 6.799 -10.143 -4.856 1.00 95.50 94 LYS A CA 1
ATOM 764 C C . LYS A 1 94 ? 6.797 -10.653 -6.304 1.00 95.50 94 LYS A C 1
ATOM 766 O O . LYS A 1 94 ? 7.861 -10.803 -6.893 1.00 95.50 94 LYS A O 1
ATOM 771 N N . ASN A 1 95 ? 5.622 -10.991 -6.828 1.00 95.00 95 ASN A N 1
ATOM 772 C CA . ASN A 1 95 ? 5.405 -11.510 -8.176 1.00 95.00 95 ASN A CA 1
ATOM 773 C C . ASN A 1 95 ? 3.920 -11.401 -8.554 1.00 95.00 95 ASN A C 1
ATOM 775 O O . ASN A 1 95 ? 3.082 -11.126 -7.692 1.00 95.00 95 ASN A O 1
ATOM 779 N N . LYS A 1 96 ? 3.605 -11.676 -9.825 1.00 94.00 96 LYS A N 1
ATOM 780 C CA . LYS A 1 96 ? 2.245 -11.653 -10.381 1.00 94.00 96 LYS A CA 1
ATOM 781 C C . LYS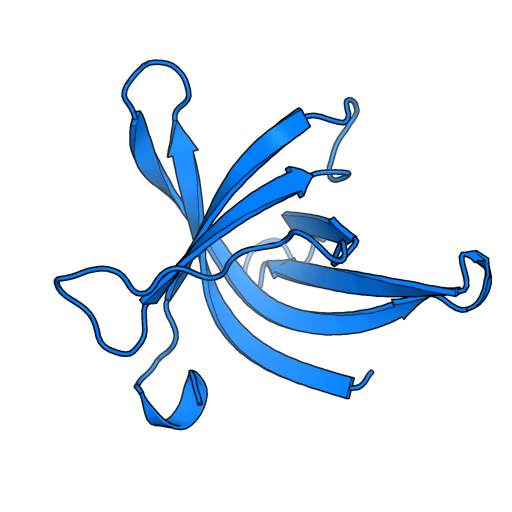 A 1 96 ? 1.247 -12.516 -9.599 1.00 94.00 96 LYS A C 1
ATOM 783 O O . LYS A 1 96 ? 0.185 -12.041 -9.235 1.00 94.00 96 LYS A O 1
ATOM 788 N N . LYS A 1 97 ? 1.637 -13.731 -9.196 1.00 93.44 97 LYS A N 1
ATOM 789 C CA . LYS A 1 97 ? 0.782 -14.635 -8.400 1.00 93.44 97 LYS A CA 1
ATOM 790 C C . LYS A 1 97 ? 0.371 -14.064 -7.032 1.00 93.44 97 LYS A C 1
ATOM 792 O O . LYS A 1 97 ? -0.595 -14.521 -6.443 1.00 93.44 97 LYS A O 1
ATOM 797 N N . LYS A 1 98 ? 1.159 -13.150 -6.460 1.00 92.88 98 LYS A N 1
ATOM 798 C CA . LYS A 1 98 ? 0.820 -12.465 -5.199 1.00 92.88 98 LYS A CA 1
ATOM 799 C C . LYS A 1 98 ? -0.000 -11.193 -5.404 1.00 92.88 98 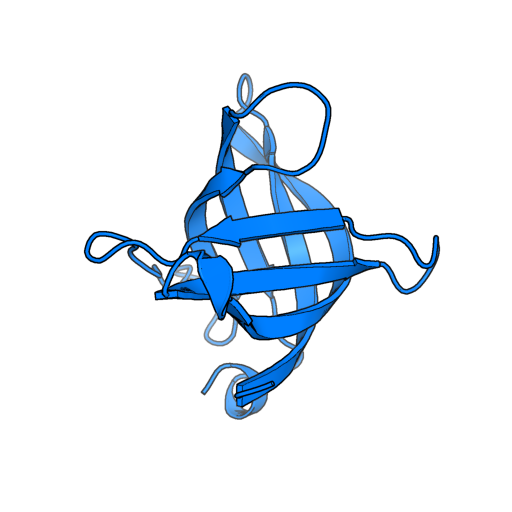LYS A C 1
ATOM 801 O O . LYS A 1 98 ? -0.513 -10.675 -4.413 1.00 92.88 98 LYS A O 1
ATOM 806 N N . ALA A 1 99 ? -0.002 -10.679 -6.628 1.00 90.75 99 ALA A N 1
ATOM 807 C CA . ALA A 1 99 ? -0.761 -9.520 -7.063 1.00 90.75 99 ALA A CA 1
ATOM 808 C C . ALA A 1 99 ? -2.192 -9.892 -7.480 1.00 90.75 99 ALA A C 1
ATOM 810 O O . ALA A 1 99 ? -3.104 -9.114 -7.216 1.00 90.75 99 ALA A O 1
ATOM 811 N N . GLU A 1 100 ? -2.353 -11.051 -8.122 1.00 85.25 100 GLU A N 1
ATOM 812 C CA . GLU A 1 100 ? -3.637 -11.708 -8.419 1.00 85.25 100 GLU A CA 1
ATOM 813 C C . GLU A 1 100 ? -4.305 -12.261 -7.152 1.00 85.25 100 GLU A C 1
ATOM 815 O O . GLU A 1 100 ? -5.543 -12.118 -7.046 1.00 85.25 100 GLU A O 1
#